Protein AF-A0A2V9N9N3-F1 (afdb_monomer_lite)

Structure (mmCIF, N/CA/C/O backbone):
data_AF-A0A2V9N9N3-F1
#
_entry.id   AF-A0A2V9N9N3-F1
#
loop_
_atom_site.group_PDB
_atom_site.id
_atom_site.type_symbol
_atom_site.label_atom_id
_atom_site.label_alt_id
_atom_site.label_comp_id
_atom_site.label_asym_id
_atom_site.label_entity_id
_atom_site.label_seq_id
_atom_site.pdbx_PDB_ins_code
_atom_site.Cartn_x
_atom_site.Cartn_y
_atom_site.Cartn_z
_atom_site.occupancy
_atom_site.B_iso_or_equiv
_atom_site.auth_seq_id
_atom_site.auth_comp_id
_atom_site.auth_asym_id
_atom_site.auth_atom_id
_atom_site.pdbx_PDB_model_num
ATOM 1 N N . HIS A 1 1 ? 6.815 1.506 -21.179 1.00 52.00 1 HIS A N 1
ATOM 2 C CA . HIS A 1 1 ? 6.636 0.109 -20.725 1.00 52.00 1 HIS A CA 1
ATOM 3 C C . HIS A 1 1 ? 5.938 0.098 -19.372 1.00 52.00 1 HIS A C 1
ATOM 5 O O . HIS A 1 1 ? 6.462 0.692 -18.439 1.00 52.00 1 HIS A O 1
ATOM 11 N N . LYS A 1 2 ? 4.760 -0.530 -19.269 1.00 61.97 2 LYS A N 1
ATOM 12 C CA . LYS A 1 2 ? 4.075 -0.767 -17.990 1.00 61.97 2 LYS A CA 1
ATOM 13 C C . LYS A 1 2 ? 4.792 -1.929 -17.299 1.00 61.97 2 LYS A C 1
ATOM 15 O O . LYS A 1 2 ? 4.830 -3.026 -17.850 1.00 61.97 2 LYS A O 1
ATOM 20 N N . ASN A 1 3 ? 5.460 -1.669 -16.180 1.00 83.44 3 ASN A N 1
ATOM 21 C CA . ASN A 1 3 ? 6.162 -2.709 -15.432 1.00 83.44 3 ASN A CA 1
ATOM 22 C C . ASN A 1 3 ? 5.119 -3.508 -14.637 1.00 83.44 3 ASN A C 1
ATOM 24 O O . ASN A 1 3 ? 4.783 -3.138 -13.515 1.00 83.44 3 ASN A O 1
ATOM 28 N N . ALA A 1 4 ? 4.567 -4.551 -15.264 1.00 88.69 4 ALA A N 1
ATOM 29 C CA . ALA A 1 4 ? 3.476 -5.350 -14.709 1.00 88.69 4 ALA A CA 1
ATOM 30 C C . ALA A 1 4 ? 3.812 -5.922 -13.321 1.00 88.69 4 ALA A C 1
ATOM 32 O O . ALA A 1 4 ? 2.958 -5.895 -12.439 1.00 88.69 4 ALA A O 1
ATOM 33 N N . ASP A 1 5 ? 5.063 -6.340 -13.103 1.00 89.19 5 ASP A N 1
ATOM 34 C CA . ASP A 1 5 ? 5.524 -6.859 -11.811 1.00 89.19 5 ASP A CA 1
ATOM 35 C C . ASP A 1 5 ? 5.496 -5.769 -10.729 1.00 89.19 5 ASP A C 1
ATOM 37 O O . ASP A 1 5 ? 5.023 -5.989 -9.614 1.00 89.19 5 ASP A O 1
ATOM 41 N N . ALA A 1 6 ? 5.955 -4.557 -11.058 1.00 92.56 6 ALA A N 1
ATOM 42 C CA . ALA A 1 6 ? 5.916 -3.434 -10.124 1.00 92.56 6 ALA A CA 1
ATOM 43 C C . ALA A 1 6 ? 4.476 -3.015 -9.794 1.00 92.56 6 ALA A C 1
ATOM 45 O O . ALA A 1 6 ? 4.170 -2.745 -8.632 1.00 92.56 6 ALA A O 1
ATOM 46 N N . ASP A 1 7 ? 3.589 -2.981 -10.790 1.00 94.81 7 ASP A N 1
ATOM 47 C CA . ASP A 1 7 ? 2.174 -2.666 -10.583 1.00 94.81 7 ASP A CA 1
ATOM 48 C C . ASP A 1 7 ? 1.485 -3.732 -9.719 1.00 94.81 7 ASP A C 1
ATOM 50 O O . ASP A 1 7 ? 0.716 -3.391 -8.818 1.00 94.81 7 ASP A O 1
ATOM 54 N N . GLN A 1 8 ? 1.815 -5.011 -9.924 1.00 94.31 8 GLN A N 1
ATOM 55 C CA . GLN A 1 8 ? 1.314 -6.111 -9.103 1.00 94.31 8 GLN A CA 1
ATOM 56 C C . GLN A 1 8 ? 1.765 -5.975 -7.644 1.00 94.31 8 GLN A C 1
ATOM 58 O O . GLN A 1 8 ? 0.938 -6.057 -6.736 1.00 94.31 8 GLN A O 1
ATOM 63 N N . VAL A 1 9 ? 3.055 -5.718 -7.399 1.00 95.19 9 VAL A N 1
ATOM 64 C CA . VAL A 1 9 ? 3.575 -5.515 -6.036 1.00 95.19 9 VAL A CA 1
ATOM 65 C C . VAL A 1 9 ? 2.886 -4.329 -5.361 1.00 95.19 9 VAL A C 1
ATOM 67 O O . VAL A 1 9 ? 2.470 -4.438 -4.207 1.00 95.19 9 VAL A O 1
ATOM 70 N N . LYS A 1 10 ? 2.699 -3.209 -6.074 1.00 97.12 10 LYS A N 1
ATOM 71 C CA . LYS A 1 10 ? 1.964 -2.052 -5.539 1.00 97.12 10 LYS A CA 1
ATOM 72 C C . LYS A 1 10 ? 0.525 -2.412 -5.176 1.00 97.12 10 LYS A C 1
ATOM 74 O O . LYS A 1 10 ? 0.069 -2.019 -4.106 1.00 97.12 10 LYS A O 1
ATOM 79 N N . ALA A 1 11 ? -0.176 -3.155 -6.031 1.00 97.56 11 ALA A N 1
ATOM 80 C CA . ALA A 1 11 ? -1.556 -3.565 -5.781 1.00 97.56 11 ALA A CA 1
ATOM 81 C C . ALA A 1 11 ? -1.676 -4.462 -4.539 1.00 97.56 11 ALA A C 1
ATOM 83 O O . ALA A 1 11 ? -2.563 -4.243 -3.715 1.00 97.56 11 ALA A O 1
ATOM 84 N N . ILE A 1 12 ? -0.751 -5.411 -4.359 1.00 96.50 12 ILE A N 1
ATOM 85 C CA . ILE A 1 12 ? -0.708 -6.280 -3.173 1.00 96.50 12 ILE A CA 1
ATOM 86 C C . ILE A 1 12 ? -0.496 -5.447 -1.903 1.00 96.50 12 ILE A C 1
ATOM 88 O O . ILE A 1 12 ? -1.254 -5.579 -0.946 1.00 96.50 12 ILE A O 1
ATOM 92 N N . LEU A 1 13 ? 0.487 -4.542 -1.900 1.00 97.56 13 LEU A N 1
ATOM 93 C CA . LEU A 1 13 ? 0.752 -3.685 -0.740 1.00 97.56 13 LEU A CA 1
ATOM 94 C C . LEU A 1 13 ? -0.426 -2.748 -0.436 1.00 97.56 13 LEU A C 1
ATOM 96 O O . LEU A 1 13 ? -0.779 -2.563 0.725 1.00 97.56 13 LEU A O 1
ATOM 100 N N . ALA A 1 14 ? -1.061 -2.181 -1.464 1.00 98.19 14 ALA A N 1
ATOM 101 C CA . ALA A 1 14 ? -2.254 -1.354 -1.306 1.00 98.19 14 ALA A CA 1
ATOM 102 C C . ALA A 1 14 ? -3.422 -2.142 -0.693 1.00 98.19 14 ALA A C 1
ATOM 104 O O . ALA A 1 14 ? -4.091 -1.630 0.203 1.00 98.19 14 ALA A O 1
ATOM 105 N N . ALA A 1 15 ? -3.636 -3.389 -1.122 1.00 97.75 15 ALA A N 1
ATOM 106 C CA . ALA A 1 15 ? -4.661 -4.257 -0.553 1.00 97.75 15 ALA A CA 1
ATOM 107 C C . ALA A 1 15 ? -4.410 -4.542 0.937 1.00 97.75 15 ALA A C 1
ATOM 109 O O . ALA A 1 15 ? -5.345 -4.482 1.731 1.00 97.75 15 ALA A O 1
ATOM 110 N N . GLU A 1 16 ? -3.161 -4.786 1.341 1.00 97.25 16 GLU A N 1
ATOM 111 C CA . GLU A 1 16 ? -2.818 -4.975 2.758 1.00 97.25 16 GLU A CA 1
ATOM 112 C C . GLU A 1 16 ? -3.026 -3.703 3.592 1.00 97.25 16 GLU A C 1
ATOM 114 O O . GLU A 1 16 ? -3.528 -3.779 4.713 1.00 97.25 16 GLU A O 1
ATOM 119 N N . ILE A 1 17 ? -2.734 -2.522 3.035 1.00 97.56 17 ILE A N 1
ATOM 120 C CA . ILE A 1 17 ? -3.060 -1.246 3.690 1.00 97.56 17 ILE A CA 1
ATOM 121 C C . ILE A 1 17 ? -4.573 -1.123 3.891 1.00 97.56 17 ILE A C 1
ATOM 123 O O . ILE A 1 17 ? -5.010 -0.807 4.994 1.00 97.56 17 ILE A O 1
ATOM 127 N N . ILE A 1 18 ? -5.380 -1.394 2.859 1.00 97.31 18 ILE A N 1
ATOM 128 C CA . ILE A 1 18 ? -6.848 -1.324 2.950 1.00 97.31 18 ILE A CA 1
ATOM 129 C C . ILE A 1 18 ? -7.363 -2.287 4.026 1.00 97.31 18 ILE A C 1
ATOM 131 O O . ILE A 1 18 ? -8.105 -1.862 4.907 1.00 97.31 18 ILE A O 1
ATOM 135 N N . LYS A 1 19 ? -6.890 -3.540 4.036 1.00 96.06 19 LYS A N 1
ATOM 136 C CA . LYS A 1 19 ? -7.247 -4.529 5.068 1.00 96.06 19 LYS A CA 1
ATOM 137 C C . LYS A 1 19 ? -6.901 -4.058 6.480 1.00 96.06 19 LYS A C 1
ATOM 139 O O . LYS A 1 19 ? -7.678 -4.301 7.400 1.00 96.06 19 LYS A O 1
ATOM 144 N N . ALA A 1 20 ? -5.746 -3.420 6.673 1.00 95.56 20 ALA A N 1
ATOM 145 C CA . ALA A 1 20 ? -5.350 -2.883 7.973 1.00 95.56 20 ALA A CA 1
ATOM 146 C C . ALA A 1 20 ? -6.267 -1.731 8.413 1.00 95.56 20 ALA A C 1
ATOM 148 O O . ALA A 1 20 ? -6.719 -1.710 9.556 1.00 95.56 20 ALA A O 1
ATOM 149 N N . LEU A 1 21 ? -6.594 -0.811 7.497 1.00 95.88 21 LEU A N 1
ATOM 150 C CA . LEU A 1 21 ? -7.527 0.282 7.774 1.00 95.88 21 LEU A CA 1
ATOM 151 C C . LEU A 1 21 ? -8.921 -0.242 8.136 1.00 95.88 21 LEU A C 1
ATOM 153 O O . LEU A 1 21 ? -9.521 0.248 9.087 1.00 95.88 21 LEU A O 1
ATOM 157 N N . ASP A 1 22 ? -9.425 -1.229 7.397 1.00 96.12 22 ASP A N 1
ATOM 158 C CA . ASP A 1 22 ? -10.773 -1.768 7.591 1.00 96.12 22 ASP A CA 1
ATOM 159 C C . ASP A 1 22 ? -10.883 -2.575 8.891 1.00 96.12 22 ASP A C 1
ATOM 161 O O . ASP A 1 22 ? -11.858 -2.422 9.624 1.00 96.12 22 ASP A O 1
ATOM 165 N N . ARG A 1 23 ? -9.854 -3.363 9.237 1.00 95.31 23 ARG A N 1
ATOM 166 C CA . ARG A 1 23 ? -9.794 -4.122 10.499 1.00 95.31 23 ARG A CA 1
ATOM 167 C C . ARG A 1 23 ? -9.908 -3.228 11.732 1.00 95.31 23 ARG A C 1
ATOM 169 O O . ARG A 1 23 ? -10.491 -3.633 12.729 1.00 95.31 23 ARG A O 1
ATOM 176 N N . GLU A 1 24 ? -9.331 -2.036 11.662 1.00 93.00 24 GLU A N 1
ATOM 177 C CA . GLU A 1 24 ? -9.335 -1.063 12.753 1.00 93.00 24 GLU A CA 1
ATOM 178 C C . GLU A 1 24 ? -10.445 -0.003 12.617 1.00 93.00 24 GLU A C 1
ATOM 180 O O . GLU A 1 24 ? -10.517 0.920 13.427 1.00 93.00 24 GLU A O 1
ATOM 185 N N . GLY A 1 25 ? -11.299 -0.089 11.588 1.00 95.00 25 GLY A N 1
ATOM 186 C CA . GLY A 1 25 ? -12.358 0.895 11.341 1.00 95.00 25 GLY A CA 1
ATOM 187 C C . GLY A 1 25 ? -11.837 2.314 11.072 1.00 95.00 25 GLY A C 1
ATOM 188 O O . GLY A 1 25 ? -12.511 3.303 11.370 1.00 95.00 25 GLY A O 1
ATOM 189 N N . LEU A 1 26 ? -10.620 2.450 10.536 1.00 95.56 26 LEU A N 1
ATOM 190 C CA . LEU A 1 26 ? -9.973 3.746 10.368 1.00 95.56 26 LEU A CA 1
ATOM 191 C C . LEU A 1 26 ? -10.536 4.508 9.167 1.00 95.56 26 LEU A C 1
ATOM 193 O O . LEU A 1 26 ? -10.336 4.152 7.998 1.00 95.56 26 LEU A O 1
ATOM 197 N N . SER A 1 27 ? -11.152 5.653 9.469 1.00 95.31 27 SER A N 1
ATOM 198 C CA . SER A 1 27 ? -11.389 6.695 8.474 1.00 95.31 27 SER A CA 1
ATOM 199 C C . SER A 1 27 ? -10.060 7.233 7.930 1.00 95.31 27 SER A C 1
ATOM 201 O O . SER A 1 27 ? -9.019 7.169 8.588 1.00 95.31 27 SER A O 1
ATOM 203 N N . VAL A 1 28 ? -10.095 7.852 6.749 1.00 95.56 28 VAL A N 1
ATOM 204 C CA . VAL A 1 28 ? -8.925 8.526 6.161 1.00 95.56 28 VAL A CA 1
ATOM 205 C C . VAL A 1 28 ? -8.336 9.585 7.109 1.00 95.56 28 VAL A C 1
ATOM 207 O O . VAL A 1 28 ? -7.116 9.704 7.224 1.00 95.56 28 VAL A O 1
ATOM 210 N N . ARG A 1 29 ? -9.190 10.329 7.824 1.00 95.38 29 ARG A N 1
ATOM 211 C CA . ARG A 1 29 ? -8.758 11.360 8.780 1.00 95.38 29 ARG A CA 1
ATOM 212 C C . ARG A 1 29 ? -8.110 10.743 10.021 1.00 95.38 29 ARG A C 1
ATOM 214 O O . ARG A 1 29 ? -7.076 11.230 10.469 1.00 95.38 29 ARG A O 1
ATOM 221 N N . SER A 1 30 ? -8.674 9.650 10.533 1.00 96.81 30 SER A N 1
ATOM 222 C CA . SER A 1 30 ? -8.112 8.902 11.666 1.00 96.81 30 SER A CA 1
ATOM 223 C C . SER A 1 30 ? -6.758 8.287 11.305 1.00 96.81 30 SER A C 1
ATOM 225 O O . SER A 1 30 ? -5.805 8.393 12.073 1.00 96.81 30 SER A O 1
ATOM 227 N N . ALA A 1 31 ? -6.640 7.718 10.102 1.00 97.06 31 ALA A N 1
ATOM 228 C CA . ALA A 1 31 ? -5.391 7.168 9.588 1.00 9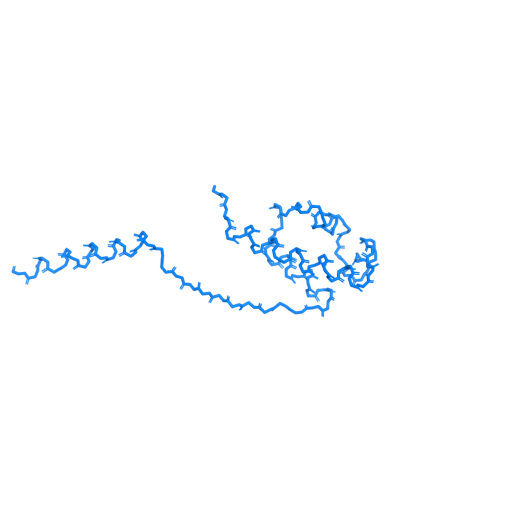7.06 31 ALA A CA 1
ATOM 229 C C . ALA A 1 31 ? -4.302 8.245 9.459 1.00 97.06 31 ALA A C 1
ATOM 231 O O . ALA A 1 31 ? -3.157 8.009 9.851 1.00 97.06 31 ALA A O 1
ATOM 232 N N . GLN A 1 32 ? -4.652 9.446 8.982 1.00 98.00 32 GLN A N 1
ATOM 233 C CA . GLN A 1 32 ? -3.734 10.587 8.981 1.00 98.00 32 GLN A CA 1
ATOM 234 C C . GLN A 1 32 ? -3.287 10.955 10.398 1.00 98.00 32 GLN A C 1
ATOM 236 O O . GLN A 1 32 ? -2.092 11.127 10.614 1.00 98.00 32 GLN A O 1
ATOM 241 N N . GLY A 1 33 ? -4.209 11.049 11.360 1.00 97.44 33 GLY A N 1
ATOM 242 C CA . GLY A 1 33 ? -3.864 11.362 12.750 1.00 97.44 33 GLY A CA 1
ATOM 243 C C . GLY A 1 33 ? -2.909 10.339 13.371 1.00 97.44 33 GLY A C 1
ATOM 244 O O . GLY A 1 33 ? -1.921 10.715 13.991 1.00 97.44 33 GLY A O 1
ATOM 245 N N . ARG A 1 34 ? -3.158 9.045 13.140 1.00 95.44 34 ARG A N 1
ATOM 246 C CA . ARG A 1 34 ? -2.342 7.946 13.678 1.00 95.44 34 ARG A CA 1
ATOM 247 C C . ARG A 1 34 ? -0.953 7.854 13.043 1.00 95.44 34 ARG A C 1
ATOM 249 O O . ARG A 1 34 ? 0.013 7.525 13.719 1.00 95.44 34 ARG A O 1
ATOM 256 N N . THR A 1 35 ? -0.853 8.095 11.737 1.00 96.44 35 THR A N 1
ATOM 257 C CA . THR A 1 35 ? 0.371 7.809 10.967 1.00 96.44 35 THR A CA 1
ATOM 258 C C . THR A 1 35 ? 1.149 9.057 10.549 1.00 96.44 35 THR A C 1
ATOM 260 O O . THR A 1 35 ? 2.296 8.945 10.120 1.00 96.44 35 THR A O 1
ATOM 263 N N . GLY A 1 36 ? 0.547 10.247 10.596 1.00 97.25 36 GLY A N 1
ATOM 264 C CA . GLY A 1 36 ? 1.099 11.475 10.014 1.00 97.25 36 GLY A CA 1
ATOM 265 C C . GLY A 1 36 ? 1.169 11.475 8.478 1.00 97.25 36 GLY A C 1
ATOM 266 O O . GLY A 1 36 ? 1.764 12.375 7.891 1.00 97.25 36 GLY A O 1
ATOM 267 N N . ILE A 1 37 ? 0.600 10.471 7.804 1.00 97.56 37 ILE A N 1
ATOM 268 C CA . ILE A 1 37 ? 0.535 10.399 6.340 1.00 97.56 37 ILE A CA 1
ATOM 269 C C . ILE A 1 37 ? -0.667 11.208 5.853 1.00 97.56 37 ILE A C 1
ATOM 271 O O . ILE A 1 37 ? -1.741 11.157 6.445 1.00 97.56 37 ILE A O 1
ATOM 275 N N . ALA A 1 38 ? -0.502 11.948 4.757 1.00 97.56 38 ALA A N 1
ATOM 276 C CA . ALA A 1 38 ? -1.566 12.783 4.214 1.00 97.56 38 ALA A CA 1
ATOM 277 C C . ALA A 1 38 ? -2.840 11.969 3.919 1.00 97.56 38 ALA A C 1
ATOM 279 O O . ALA A 1 38 ? -2.781 10.943 3.240 1.00 97.56 38 ALA A O 1
ATOM 280 N N . ALA A 1 39 ? -4.007 12.475 4.332 1.00 97.56 39 ALA A N 1
ATOM 281 C CA . ALA A 1 39 ? -5.314 11.890 4.015 1.00 97.56 39 ALA A CA 1
ATOM 282 C C . ALA A 1 39 ? -5.472 11.546 2.523 1.00 97.56 39 ALA A C 1
ATOM 284 O O . ALA A 1 39 ? -5.990 10.492 2.150 1.00 97.56 39 ALA A O 1
ATOM 285 N N . ALA A 1 40 ? -4.976 12.424 1.653 1.00 97.31 40 ALA A N 1
ATOM 286 C CA . ALA A 1 40 ? -5.060 12.243 0.214 1.00 97.31 40 ALA A CA 1
ATOM 287 C C . ALA A 1 40 ? -4.266 11.018 -0.290 1.00 97.31 40 ALA A C 1
ATOM 289 O O . ALA A 1 40 ? -4.593 10.480 -1.347 1.00 97.31 40 ALA A O 1
ATOM 290 N N . ASP A 1 41 ? -3.233 10.557 0.424 1.00 98.00 41 ASP A N 1
ATOM 291 C CA . ASP A 1 41 ? -2.547 9.303 0.090 1.00 98.00 41 ASP A CA 1
ATOM 292 C C . ASP A 1 41 ? -3.453 8.099 0.363 1.00 98.00 41 ASP A C 1
ATOM 294 O O . ASP A 1 41 ? -3.648 7.276 -0.531 1.00 98.00 41 ASP A O 1
ATOM 298 N N . PHE A 1 42 ? -4.089 8.043 1.537 1.00 98.0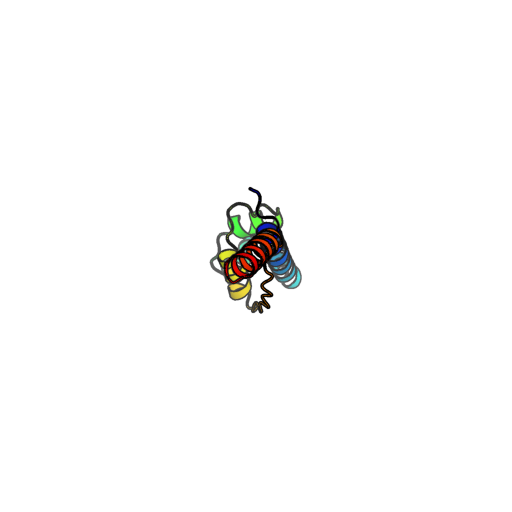0 42 PHE A N 1
ATOM 299 C CA . PHE A 1 42 ? -5.038 6.977 1.878 1.00 98.00 42 PHE A CA 1
ATOM 300 C C . PHE A 1 42 ? -6.238 6.931 0.933 1.00 98.00 42 PHE A C 1
ATOM 302 O O . PHE A 1 42 ? -6.635 5.853 0.495 1.00 98.00 42 PHE A O 1
ATOM 309 N N . SER A 1 43 ? -6.783 8.094 0.565 1.00 97.56 43 SER A N 1
ATOM 310 C CA . SER A 1 43 ? -7.869 8.186 -0.417 1.00 97.56 43 SER A CA 1
ATOM 311 C C . SER A 1 43 ? -7.486 7.543 -1.755 1.00 97.56 43 SER A C 1
ATOM 313 O O . SER A 1 43 ? -8.245 6.758 -2.319 1.00 97.56 43 SER A O 1
ATOM 315 N N . ARG A 1 44 ? -6.274 7.805 -2.252 1.00 98.31 44 ARG A N 1
ATOM 316 C CA . ARG A 1 44 ? -5.823 7.249 -3.536 1.00 98.31 44 ARG A CA 1
ATOM 317 C C . ARG A 1 44 ? -5.488 5.768 -3.457 1.00 98.31 44 ARG A C 1
ATOM 319 O O . ARG A 1 44 ? -5.721 5.073 -4.438 1.00 98.31 44 ARG A O 1
ATOM 326 N N . ILE A 1 45 ? -5.006 5.288 -2.311 1.00 98.19 45 ILE A N 1
ATOM 327 C CA . ILE A 1 45 ? -4.828 3.853 -2.060 1.00 98.19 45 ILE A CA 1
ATOM 328 C C . ILE A 1 45 ? -6.182 3.139 -2.116 1.00 98.19 45 ILE A C 1
ATOM 330 O O . ILE A 1 45 ? -6.310 2.178 -2.869 1.00 98.19 45 ILE A O 1
ATOM 334 N N . ARG A 1 46 ? -7.208 3.648 -1.414 1.00 96.56 46 ARG A N 1
ATOM 335 C CA . ARG A 1 46 ? -8.573 3.085 -1.461 1.00 96.56 46 ARG A CA 1
ATOM 336 C C . ARG A 1 46 ? -9.162 3.085 -2.876 1.00 96.56 46 ARG A C 1
ATOM 338 O O . ARG A 1 46 ? -9.831 2.132 -3.249 1.00 96.56 46 ARG A O 1
ATOM 345 N N . ASN A 1 47 ? -8.850 4.103 -3.677 1.00 96.62 47 ASN A N 1
ATOM 346 C CA . ASN A 1 47 ? -9.305 4.219 -5.067 1.00 96.62 47 ASN A CA 1
ATOM 347 C C . ASN A 1 47 ? -8.387 3.515 -6.087 1.00 96.62 47 ASN A C 1
ATOM 349 O O . ASN A 1 47 ? -8.516 3.759 -7.285 1.00 96.62 47 ASN A O 1
ATOM 353 N N . ALA A 1 48 ? -7.420 2.708 -5.635 1.00 95.62 48 ALA A N 1
ATOM 354 C CA . ALA A 1 48 ? -6.432 2.023 -6.475 1.00 95.62 48 ALA A CA 1
ATOM 355 C 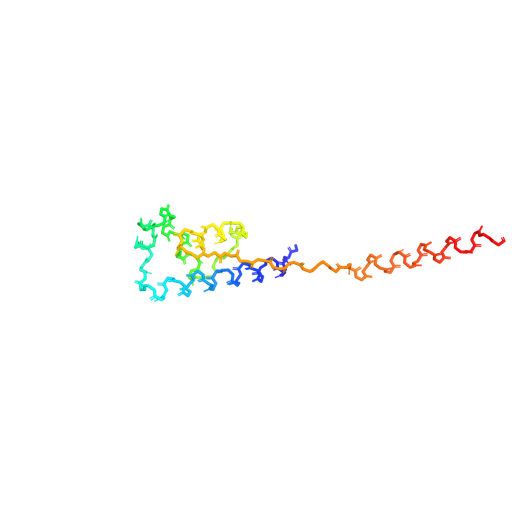C . ALA A 1 48 ? -5.658 2.942 -7.453 1.00 95.62 48 ALA A C 1
ATOM 357 O O . ALA A 1 48 ? -5.102 2.493 -8.458 1.00 95.62 48 ALA A O 1
ATOM 358 N N . ASN A 1 49 ? -5.544 4.235 -7.141 1.00 97.44 49 ASN A N 1
ATOM 359 C CA . ASN A 1 49 ? -4.735 5.189 -7.893 1.00 97.44 49 ASN A CA 1
ATOM 360 C C . ASN A 1 49 ? -3.281 5.141 -7.399 1.00 97.44 49 ASN A C 1
ATOM 362 O O . ASN A 1 49 ? -2.821 5.987 -6.626 1.00 97.44 49 ASN A O 1
ATOM 366 N N . LEU A 1 50 ? -2.566 4.104 -7.840 1.00 97.50 50 LEU A N 1
ATOM 367 C CA . LEU A 1 50 ? -1.224 3.763 -7.356 1.00 97.50 50 LEU A CA 1
ATOM 368 C C . LEU A 1 50 ? -0.085 4.323 -8.223 1.00 97.50 50 LEU A C 1
ATOM 370 O O . LEU A 1 50 ? 1.086 4.119 -7.904 1.00 97.50 50 LEU A O 1
ATOM 374 N N . GLY A 1 51 ? -0.404 5.046 -9.304 1.00 95.81 51 GLY A N 1
ATOM 375 C CA . GLY A 1 51 ? 0.570 5.455 -10.324 1.00 95.81 51 GLY A CA 1
ATOM 376 C C . GLY A 1 51 ? 1.761 6.240 -9.768 1.00 95.81 51 GLY A C 1
ATOM 377 O O . GLY A 1 51 ? 2.901 5.981 -10.146 1.00 95.81 51 GLY A O 1
ATOM 378 N N . ARG A 1 52 ? 1.516 7.134 -8.803 1.00 94.12 52 ARG A N 1
ATOM 379 C CA . ARG A 1 52 ? 2.570 7.949 -8.178 1.00 94.12 52 ARG A CA 1
ATOM 380 C C . ARG A 1 52 ? 3.228 7.328 -6.943 1.00 94.12 52 ARG A C 1
ATOM 382 O O . ARG A 1 52 ? 4.121 7.937 -6.365 1.00 94.12 52 ARG A O 1
ATOM 389 N N . PHE A 1 53 ? 2.744 6.175 -6.486 1.00 97.88 53 PHE A N 1
ATOM 390 C CA . PHE A 1 53 ? 3.317 5.509 -5.325 1.00 97.88 53 PHE A CA 1
ATOM 391 C C . PHE A 1 53 ? 4.490 4.648 -5.764 1.00 97.88 53 PHE A C 1
ATOM 393 O O . PHE A 1 53 ? 4.390 3.858 -6.707 1.00 97.88 53 PHE A O 1
ATOM 400 N N . THR A 1 54 ? 5.599 4.784 -5.056 1.00 97.19 54 THR A N 1
ATOM 401 C CA . THR A 1 54 ? 6.685 3.815 -5.091 1.00 97.19 54 THR A CA 1
ATOM 402 C C . THR A 1 54 ? 6.372 2.652 -4.145 1.00 97.19 54 THR A C 1
ATOM 404 O O . THR A 1 54 ? 5.497 2.742 -3.278 1.00 97.19 54 THR A O 1
ATOM 407 N N . VAL A 1 55 ? 7.075 1.533 -4.321 1.00 96.12 55 VAL A N 1
ATOM 408 C CA . VAL A 1 55 ? 6.921 0.352 -3.456 1.00 96.12 55 VAL A CA 1
ATOM 409 C C . VAL A 1 55 ? 7.359 0.672 -2.022 1.00 96.12 55 VAL A C 1
ATOM 411 O O . VAL A 1 55 ? 6.647 0.327 -1.080 1.00 96.12 55 VAL A O 1
ATOM 414 N N . ASP A 1 56 ? 8.464 1.403 -1.848 1.00 96.25 56 ASP A N 1
ATOM 415 C CA . ASP A 1 56 ? 8.959 1.836 -0.537 1.00 96.25 56 ASP A CA 1
ATOM 416 C C . ASP A 1 56 ? 7.953 2.737 0.196 1.00 96.25 56 ASP A C 1
ATOM 418 O O . ASP A 1 56 ? 7.754 2.578 1.401 1.00 96.25 56 ASP A O 1
ATOM 422 N N . ARG A 1 57 ? 7.234 3.614 -0.523 1.00 97.50 57 ARG A N 1
ATOM 423 C CA . ARG A 1 57 ? 6.208 4.471 0.078 1.00 97.50 57 ARG A CA 1
ATOM 424 C C . ARG A 1 57 ? 5.044 3.654 0.627 1.00 97.50 57 ARG A C 1
ATOM 426 O O . ARG A 1 57 ? 4.562 3.951 1.717 1.00 97.50 57 ARG A O 1
ATOM 433 N N . LEU A 1 58 ? 4.599 2.624 -0.092 1.00 98.06 58 LEU A N 1
ATOM 434 C CA . LEU A 1 58 ? 3.539 1.732 0.390 1.00 98.06 58 LEU A CA 1
ATOM 435 C C . LEU A 1 58 ? 4.014 0.910 1.598 1.00 98.06 58 LEU A C 1
ATOM 437 O O . LEU A 1 58 ? 3.303 0.836 2.598 1.00 98.06 58 LEU A O 1
ATOM 441 N N . MET A 1 59 ? 5.241 0.380 1.566 1.00 96.88 59 MET A N 1
ATOM 442 C CA . MET A 1 59 ? 5.839 -0.321 2.713 1.00 96.88 59 MET A CA 1
ATOM 443 C C . MET A 1 59 ? 5.965 0.589 3.946 1.00 96.88 59 MET A C 1
ATOM 445 O O . MET A 1 59 ? 5.645 0.179 5.059 1.00 96.88 59 MET A O 1
ATOM 449 N N . SER A 1 60 ? 6.362 1.850 3.753 1.00 96.69 60 SER A N 1
ATOM 450 C CA . SER A 1 60 ? 6.401 2.864 4.810 1.00 96.69 60 SER A CA 1
ATOM 451 C C . SER A 1 60 ? 5.037 3.063 5.474 1.00 96.69 60 SER A C 1
ATOM 453 O O . SER A 1 60 ? 4.988 3.237 6.691 1.00 96.69 60 SER A O 1
ATOM 455 N N . ILE A 1 61 ? 3.946 3.063 4.705 1.00 97.56 61 ILE A N 1
ATOM 456 C CA . ILE A 1 61 ? 2.594 3.232 5.249 1.00 97.56 61 ILE A CA 1
ATOM 457 C C . ILE A 1 61 ? 2.202 2.010 6.085 1.00 97.56 61 ILE A C 1
ATOM 459 O O . ILE A 1 61 ? 1.710 2.185 7.197 1.00 97.56 61 ILE A O 1
ATOM 463 N N . ILE A 1 62 ? 2.490 0.793 5.608 1.00 96.31 62 ILE A N 1
ATOM 464 C CA . ILE A 1 62 ? 2.262 -0.451 6.367 1.00 96.31 62 ILE A CA 1
ATOM 465 C C . ILE A 1 62 ? 3.000 -0.407 7.714 1.00 96.31 62 ILE A C 1
ATOM 467 O O . ILE A 1 62 ? 2.391 -0.659 8.755 1.00 96.31 62 ILE A O 1
ATOM 471 N N . ASN A 1 63 ? 4.269 0.012 7.708 1.00 94.94 63 ASN A N 1
ATOM 472 C CA . ASN A 1 63 ? 5.070 0.155 8.927 1.00 94.94 63 ASN A CA 1
ATOM 473 C C . ASN A 1 63 ? 4.453 1.153 9.918 1.00 94.94 63 ASN A C 1
ATOM 475 O O . ASN A 1 63 ? 4.399 0.886 11.116 1.00 94.94 63 ASN A O 1
ATOM 479 N N . ARG A 1 64 ? 3.938 2.291 9.434 1.00 96.06 64 ARG A N 1
ATOM 480 C CA . ARG A 1 64 ? 3.281 3.291 10.295 1.00 96.06 64 ARG A CA 1
ATOM 481 C C . ARG A 1 64 ? 1.918 2.851 10.824 1.00 96.06 64 ARG A C 1
ATOM 483 O O . ARG A 1 64 ? 1.490 3.353 11.857 1.00 96.06 64 ARG A O 1
ATOM 490 N N . LEU A 1 65 ? 1.257 1.908 10.157 1.00 95.38 65 LEU A N 1
ATOM 491 C CA . LEU A 1 65 ? 0.053 1.243 10.663 1.00 95.38 65 LEU A CA 1
ATOM 492 C C . LEU A 1 65 ? 0.377 0.137 11.688 1.00 95.38 65 LEU A C 1
ATOM 494 O O . LEU A 1 65 ? -0.524 -0.560 12.145 1.00 95.38 65 LEU A O 1
ATOM 498 N N . GLY A 1 66 ? 1.649 -0.022 12.075 1.00 91.44 66 GLY A N 1
ATOM 499 C CA . GLY A 1 66 ? 2.088 -0.988 13.084 1.00 91.44 66 GLY A CA 1
ATOM 500 C C . GLY A 1 66 ? 2.251 -2.414 12.555 1.00 91.44 66 GLY A C 1
ATOM 501 O O . GLY A 1 66 ? 2.383 -3.344 13.343 1.00 91.44 66 GLY A O 1
ATOM 502 N N . SER A 1 67 ? 2.242 -2.602 11.234 1.00 89.25 67 SER A N 1
ATOM 503 C CA . SER A 1 67 ? 2.470 -3.899 10.589 1.00 89.25 67 SER A CA 1
ATOM 504 C C . SER A 1 67 ? 3.875 -3.970 9.994 1.00 89.25 67 SER A C 1
ATOM 506 O O . SER A 1 67 ? 4.436 -2.952 9.611 1.00 89.25 67 SER A O 1
ATOM 508 N N . ARG A 1 68 ? 4.454 -5.169 9.878 1.00 87.06 68 ARG A N 1
ATOM 509 C CA . ARG A 1 68 ? 5.782 -5.370 9.277 1.00 87.06 68 ARG A CA 1
ATOM 510 C C . ARG A 1 68 ? 5.666 -6.108 7.948 1.00 87.06 68 ARG A C 1
ATOM 512 O O . ARG A 1 68 ? 4.927 -7.081 7.846 1.00 87.06 68 ARG A O 1
ATOM 519 N N . VAL A 1 69 ? 6.424 -5.663 6.948 1.00 89.12 69 VAL A N 1
ATOM 520 C CA . VAL A 1 69 ? 6.519 -6.330 5.641 1.00 89.12 69 VAL A CA 1
ATOM 521 C C . VAL A 1 69 ? 7.702 -7.303 5.634 1.00 89.12 69 VAL A C 1
ATOM 523 O O . VAL A 1 69 ? 8.822 -6.917 5.968 1.00 89.12 69 VAL A O 1
ATOM 526 N N . GLU A 1 70 ? 7.470 -8.545 5.209 1.00 90.56 70 GLU A N 1
ATOM 527 C CA . GLU A 1 70 ? 8.513 -9.520 4.864 1.00 90.56 70 GLU A CA 1
ATOM 528 C C . GLU A 1 70 ? 8.512 -9.740 3.345 1.00 90.56 70 GLU A C 1
ATOM 530 O O . GLU A 1 70 ? 7.454 -9.908 2.739 1.00 90.56 70 GLU A O 1
ATOM 535 N N . VAL A 1 71 ? 9.692 -9.735 2.715 1.00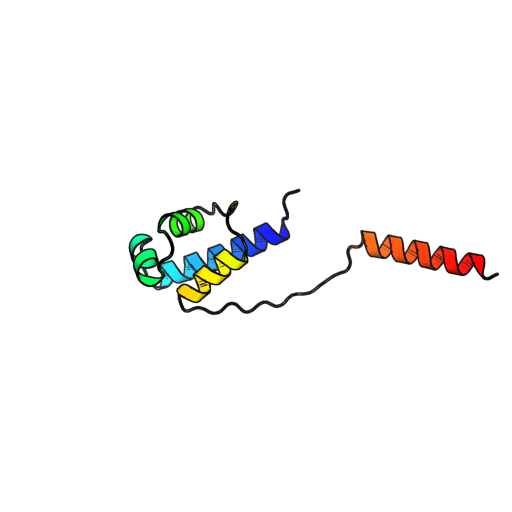 88.00 71 VAL A N 1
ATOM 536 C CA . VAL A 1 71 ? 9.828 -9.883 1.258 1.00 88.00 71 VAL A CA 1
ATOM 537 C C . VAL A 1 71 ? 10.745 -11.055 0.933 1.00 88.00 71 VAL A C 1
ATOM 539 O O . VAL A 1 71 ? 11.901 -11.084 1.348 1.00 88.00 71 VAL A O 1
ATOM 542 N N . LYS A 1 72 ? 10.251 -11.994 0.121 1.00 91.62 72 LYS A N 1
ATOM 543 C CA . LYS A 1 72 ? 11.054 -13.065 -0.483 1.00 91.62 72 LYS A CA 1
ATOM 544 C C . LYS A 1 72 ? 11.207 -12.789 -1.972 1.00 91.62 72 LYS A C 1
ATOM 546 O O . LYS A 1 72 ? 10.230 -12.831 -2.715 1.00 91.62 72 LYS A O 1
ATOM 551 N N . ILE A 1 73 ? 12.432 -12.508 -2.410 1.00 89.56 73 ILE A N 1
ATOM 552 C CA . ILE A 1 73 ? 12.735 -12.206 -3.814 1.00 89.56 73 ILE A CA 1
ATOM 553 C C . ILE A 1 73 ? 13.375 -13.429 -4.460 1.00 89.56 73 ILE A C 1
ATOM 555 O O . ILE A 1 73 ? 14.368 -13.961 -3.965 1.00 89.56 73 ILE A O 1
ATOM 559 N N . LYS A 1 74 ? 12.827 -13.857 -5.600 1.00 90.94 74 LYS A N 1
ATOM 560 C CA . LYS A 1 74 ? 13.407 -14.915 -6.428 1.00 90.94 74 LYS A CA 1
ATOM 561 C C . LYS A 1 74 ? 13.803 -14.344 -7.778 1.00 90.94 74 LYS A C 1
ATOM 563 O O . LYS A 1 74 ? 12.946 -14.003 -8.586 1.00 90.94 74 LYS A O 1
ATOM 568 N N . VAL A 1 75 ? 15.103 -14.274 -8.036 1.00 89.38 75 VAL A N 1
ATOM 569 C CA . VAL A 1 75 ? 15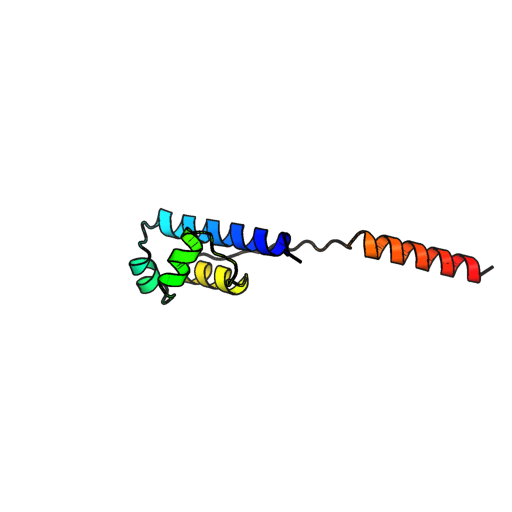.620 -13.780 -9.315 1.00 89.38 75 VAL A CA 1
ATOM 570 C C . VAL A 1 75 ? 15.690 -14.932 -10.318 1.00 89.38 75 VAL A C 1
ATOM 572 O O . VAL A 1 75 ? 16.177 -16.026 -10.020 1.00 89.38 75 VAL A O 1
ATOM 575 N N . ARG A 1 76 ? 15.175 -14.690 -11.522 1.00 85.88 76 ARG A N 1
ATOM 576 C CA . ARG A 1 76 ? 15.247 -15.598 -12.672 1.00 85.88 76 ARG A CA 1
ATOM 577 C C . ARG A 1 76 ? 15.981 -14.884 -13.794 1.00 85.88 76 ARG A C 1
ATOM 579 O O . ARG A 1 76 ? 15.772 -13.692 -14.003 1.00 85.88 76 ARG A O 1
ATOM 586 N N . ARG A 1 77 ? 16.827 -15.603 -14.534 1.00 84.44 77 ARG A N 1
ATOM 587 C CA . ARG A 1 77 ? 17.381 -15.044 -15.770 1.00 84.44 77 ARG A CA 1
ATOM 588 C C . ARG A 1 77 ? 16.252 -14.888 -16.780 1.00 84.44 77 ARG A C 1
ATOM 590 O O . ARG A 1 77 ? 15.410 -15.770 -16.913 1.00 84.44 77 ARG A O 1
ATOM 597 N N . SER A 1 78 ? 16.254 -13.772 -17.500 1.00 79.81 78 SER A N 1
ATOM 598 C CA . SER A 1 78 ? 15.373 -13.620 -18.655 1.00 79.81 78 SER A CA 1
ATOM 599 C C . SER A 1 78 ? 15.775 -14.636 -19.726 1.00 79.81 78 SER A C 1
ATOM 601 O O . SER A 1 78 ? 16.955 -14.728 -20.072 1.00 79.81 78 SER A O 1
ATOM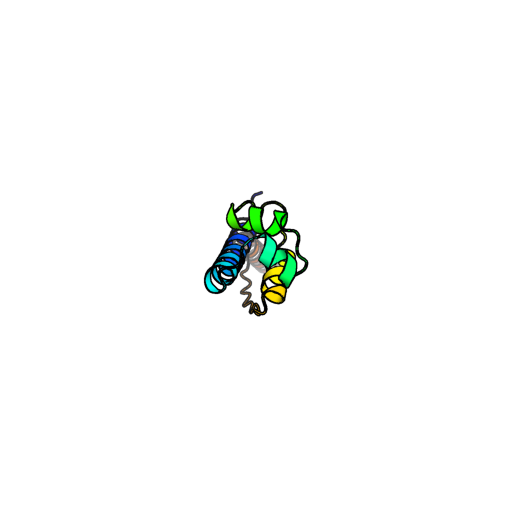 603 N N . ALA A 1 79 ? 14.799 -15.336 -20.310 1.00 74.50 79 ALA A N 1
ATOM 604 C CA . ALA A 1 79 ? 15.018 -16.277 -21.415 1.00 74.50 79 ALA A CA 1
ATOM 605 C C . ALA A 1 79 ? 15.754 -15.634 -22.613 1.00 74.50 79 ALA A C 1
ATOM 607 O O . ALA A 1 79 ? 16.391 -16.315 -23.416 1.00 74.50 79 ALA A O 1
ATOM 608 N N . LYS A 1 80 ? 15.702 -14.299 -22.741 1.00 68.31 80 LYS A N 1
ATOM 609 C CA . LYS A 1 80 ? 16.456 -13.551 -23.757 1.00 68.31 80 LYS A CA 1
ATOM 610 C C . LYS A 1 80 ? 17.967 -13.541 -23.472 1.00 68.31 80 LYS A C 1
ATOM 612 O O . LYS A 1 80 ? 18.753 -13.696 -24.399 1.00 68.31 80 LYS A O 1
ATOM 617 N N . VAL A 1 81 ? 18.362 -13.422 -22.202 1.00 67.94 81 VAL A N 1
ATOM 618 C CA . VAL A 1 81 ? 19.769 -13.476 -21.754 1.00 67.94 81 VAL A CA 1
ATOM 619 C C . VAL A 1 81 ? 20.306 -14.906 -21.826 1.00 67.94 81 VAL A C 1
ATOM 621 O O . VAL A 1 81 ? 21.451 -15.122 -22.212 1.00 67.94 81 VAL A O 1
ATOM 624 N N . GLU A 1 82 ? 19.470 -15.894 -21.510 1.00 68.25 82 GLU A N 1
ATOM 625 C CA . GLU A 1 82 ? 19.843 -17.311 -21.567 1.00 68.25 82 GLU A CA 1
ATOM 626 C C . GLU A 1 82 ? 20.155 -17.777 -22.996 1.00 68.25 82 GLU A C 1
ATOM 628 O O . GLU A 1 82 ? 21.203 -18.378 -23.229 1.00 68.25 82 GLU A O 1
ATOM 633 N N . ARG A 1 83 ? 19.324 -17.398 -23.978 1.00 65.44 83 ARG A N 1
ATOM 634 C CA . ARG A 1 83 ? 19.594 -17.670 -25.401 1.00 65.44 83 ARG A CA 1
ATOM 635 C C . ARG A 1 83 ? 20.868 -16.992 -25.908 1.00 65.44 83 ARG A C 1
ATOM 637 O O . ARG A 1 83 ? 21.640 -17.627 -26.618 1.00 65.44 83 ARG A O 1
ATOM 644 N N . GLY A 1 84 ? 21.126 -15.745 -25.505 1.00 71.06 84 GLY A N 1
ATOM 645 C CA . GLY A 1 84 ? 22.367 -15.043 -25.859 1.00 71.06 84 GLY A CA 1
ATOM 646 C C . GLY A 1 84 ? 23.621 -15.710 -25.280 1.00 71.06 84 GLY A C 1
ATOM 647 O O . GLY A 1 84 ? 24.643 -15.798 -25.955 1.00 71.06 84 GLY A O 1
ATOM 648 N N . MET A 1 85 ? 23.531 -16.245 -24.058 1.00 68.12 85 MET A N 1
ATOM 649 C CA . MET A 1 85 ? 24.637 -16.955 -23.408 1.00 68.12 85 MET A CA 1
ATOM 650 C C . MET A 1 85 ? 24.881 -18.356 -23.991 1.00 68.12 85 MET A C 1
ATOM 652 O O . MET A 1 85 ? 26.022 -18.813 -24.044 1.00 68.12 85 MET A O 1
ATOM 656 N N . LEU A 1 86 ? 23.828 -19.051 -24.429 1.00 71.56 86 LEU A N 1
ATOM 657 C CA . LEU A 1 86 ? 23.954 -20.326 -25.143 1.00 71.56 86 LEU A CA 1
ATOM 658 C C . LEU A 1 86 ? 24.569 -20.124 -26.537 1.00 71.56 86 LEU A C 1
ATOM 660 O O . LEU A 1 86 ? 25.458 -20.881 -26.921 1.00 71.56 86 LEU A O 1
ATOM 664 N N . ALA A 1 87 ? 24.173 -19.066 -27.252 1.00 69.94 87 ALA A N 1
ATOM 665 C CA . ALA A 1 87 ? 24.744 -18.716 -28.552 1.00 69.94 87 ALA A CA 1
ATOM 666 C C . ALA A 1 87 ? 26.240 -18.353 -28.464 1.00 69.94 87 ALA A C 1
ATOM 668 O O . ALA A 1 87 ? 27.034 -18.819 -29.280 1.00 69.94 87 ALA A O 1
ATOM 669 N N . SER A 1 88 ? 26.658 -17.591 -27.444 1.00 67.00 88 SER A N 1
ATOM 670 C CA . SER A 1 88 ? 28.073 -17.236 -27.258 1.00 67.00 88 SER A CA 1
ATOM 671 C C . SER A 1 88 ? 28.942 -18.424 -26.828 1.00 67.00 88 SER A C 1
ATOM 673 O O . SER A 1 88 ? 30.068 -18.563 -27.304 1.00 67.00 88 SER A O 1
ATOM 675 N N . LYS A 1 89 ? 28.421 -19.337 -25.994 1.00 70.31 89 LYS A N 1
ATOM 676 C CA . LYS A 1 89 ? 29.115 -20.589 -25.638 1.00 70.31 89 LYS A CA 1
ATOM 677 C C . LYS A 1 89 ? 29.279 -21.538 -26.829 1.00 70.31 89 LYS A C 1
ATOM 679 O O . LYS A 1 89 ? 30.316 -22.189 -26.933 1.00 70.31 89 LYS A O 1
ATOM 684 N N . GLY A 1 90 ? 28.289 -21.606 -27.722 1.00 60.97 90 GLY A N 1
ATOM 685 C CA . GLY A 1 90 ? 28.381 -22.371 -28.968 1.00 60.97 90 GLY A CA 1
ATOM 686 C C . GLY A 1 90 ? 29.486 -21.854 -29.894 1.00 60.97 90 GLY A C 1
ATOM 687 O O . GLY A 1 90 ? 30.255 -22.650 -30.423 1.00 60.97 90 GLY A O 1
ATOM 688 N N . LEU A 1 91 ? 29.631 -20.529 -30.009 1.00 58.50 91 LEU A N 1
ATOM 689 C CA . LEU A 1 91 ? 30.657 -19.893 -30.843 1.00 58.50 91 LEU A CA 1
ATOM 690 C C . LEU A 1 91 ? 32.083 -20.151 -30.323 1.00 58.50 91 LEU A C 1
ATOM 692 O O . LEU A 1 91 ? 32.973 -20.497 -31.093 1.00 58.50 91 LEU A O 1
ATOM 696 N N . VAL A 1 92 ? 32.297 -20.070 -29.004 1.00 59.28 92 VAL A N 1
ATOM 697 C CA . VAL A 1 92 ? 33.610 -20.339 -28.376 1.00 59.28 92 VAL A CA 1
ATOM 698 C C . VAL A 1 92 ? 34.052 -21.796 -28.560 1.00 59.28 92 VAL A C 1
ATOM 700 O O . VAL A 1 92 ? 35.249 -22.075 -28.602 1.00 59.28 92 VAL A O 1
ATOM 703 N N . ARG A 1 93 ? 33.106 -22.734 -28.700 1.00 58.72 93 ARG A N 1
ATOM 704 C CA . ARG A 1 93 ? 33.416 -24.152 -28.932 1.00 58.72 93 ARG A CA 1
ATOM 705 C C . ARG A 1 93 ? 33.896 -24.430 -30.360 1.00 58.72 93 ARG A C 1
ATOM 707 O O . ARG A 1 93 ? 34.680 -25.349 -30.544 1.00 58.72 93 ARG A O 1
ATOM 714 N N . VAL A 1 94 ? 33.459 -23.641 -31.345 1.00 57.53 94 VAL A N 1
ATOM 715 C CA . VAL A 1 94 ? 33.845 -23.805 -32.760 1.00 57.53 94 VAL A CA 1
ATOM 716 C C . VAL A 1 94 ? 35.254 -23.263 -33.037 1.00 57.53 94 VAL A C 1
ATOM 718 O O . VAL A 1 94 ? 35.973 -23.832 -33.845 1.00 57.53 94 VAL A O 1
ATOM 721 N N . VAL A 1 95 ? 35.699 -22.226 -32.320 1.00 57.59 95 VAL A N 1
ATOM 722 C CA . VAL A 1 95 ? 36.999 -21.555 -32.563 1.00 57.59 95 VAL A CA 1
ATOM 723 C C . VAL A 1 95 ? 38.198 -22.288 -31.922 1.00 57.59 95 VAL A C 1
ATOM 725 O O . VAL A 1 95 ? 39.337 -21.861 -32.061 1.00 57.59 95 VAL A O 1
ATOM 728 N N . ARG A 1 96 ? 37.974 -23.400 -31.208 1.00 56.78 96 ARG A N 1
ATOM 729 C CA . ARG A 1 96 ? 39.033 -24.198 -30.551 1.00 56.78 96 ARG A CA 1
ATOM 730 C C . ARG A 1 96 ? 39.345 -25.532 -31.256 1.00 56.78 96 ARG A C 1
ATOM 732 O O . ARG A 1 96 ? 39.867 -26.428 -30.596 1.00 56.78 96 ARG A O 1
ATOM 739 N N . SER A 1 97 ? 39.003 -25.669 -32.540 1.00 43.38 97 SER A N 1
ATOM 740 C CA . SER A 1 97 ? 39.259 -26.879 -33.350 1.00 43.38 97 SER A CA 1
ATOM 741 C C . SER A 1 97 ? 40.379 -26.638 -34.348 1.00 43.38 97 SER A C 1
ATOM 743 O O . SER A 1 97 ? 40.347 -25.549 -34.962 1.00 43.38 97 SER A O 1
#

Secondary structure (DSSP, 8-state):
---HHHHHHHHHHHHHHHHHHHHTT--HHHHHHHH---HHHHHHHHTT--TT--HHHHHHHHHHTT------------HHHHHHHHHHHHHHHHTT-

Foldseek 3Di:
DPPVVQLVLLLVLLVVLVVLCVVVVHDLVNLCVQQVDHSVVNVCSVVSVCPPPGSVNSQSSCVSSVHHDDDDDDDDDDPVVVVVVVVVVVVVVVVPD

Radius of gyration: 21.27 Å; chains: 1; bounding box: 52×40×47 Å

pLDDT: mean 87.93, std 13.84, range [43.38, 98.31]

Sequence (97 aa):
HKNADADQVKAILAAEIIKALDREGLSVRSAQGRTGIAAADFSRIRNANLGRFTVDRLMSIINRLGSRVEVKIKVRRSAKVERGMLASKGLVRVVRS